Protein AF-W0RHV3-F1 (afdb_monomer)

Structure (mmCIF, N/CA/C/O backbone):
data_AF-W0RHV3-F1
#
_entry.id   AF-W0RHV3-F1
#
loop_
_atom_site.group_PDB
_atom_site.id
_atom_site.type_symbol
_atom_site.label_atom_id
_atom_site.label_alt_id
_atom_site.label_comp_id
_atom_site.label_asym_id
_atom_site.label_entity_id
_atom_site.label_seq_id
_atom_site.pdbx_PDB_ins_code
_atom_site.Cartn_x
_atom_site.Cartn_y
_atom_site.Cartn_z
_atom_site.occupancy
_atom_site.B_iso_or_equiv
_atom_site.auth_seq_id
_atom_site.auth_comp_id
_atom_site.auth_asym_id
_atom_site.auth_atom_id
_atom_site.pdbx_PDB_model_num
ATOM 1 N N . MET A 1 1 ? 2.714 -2.191 -8.035 1.00 77.19 1 MET A N 1
ATOM 2 C CA . MET A 1 1 ? 1.428 -2.645 -7.495 1.00 77.19 1 MET A CA 1
ATOM 3 C C . MET A 1 1 ? 0.591 -1.413 -7.170 1.00 77.19 1 MET A C 1
ATOM 5 O O . MET A 1 1 ? 1.171 -0.498 -6.606 1.00 77.19 1 MET A O 1
ATOM 9 N N . TYR A 1 2 ? -0.705 -1.342 -7.489 1.00 80.69 2 TYR A N 1
ATOM 10 C CA . TYR A 1 2 ? -1.535 -0.180 -7.091 1.00 80.69 2 TYR A CA 1
ATOM 11 C C . TYR A 1 2 ? -2.577 -0.553 -6.038 1.00 80.69 2 TYR A C 1
ATOM 13 O O . TYR A 1 2 ? -2.571 -0.028 -4.921 1.00 80.69 2 TYR A O 1
ATOM 21 N N . VAL A 1 3 ? -3.480 -1.482 -6.352 1.00 89.94 3 VAL A N 1
ATOM 22 C CA . VAL A 1 3 ? -4.594 -1.813 -5.456 1.00 89.94 3 VAL A CA 1
ATOM 23 C C . VAL A 1 3 ? -4.126 -2.725 -4.320 1.00 89.94 3 VAL A C 1
ATOM 25 O O . VAL A 1 3 ? -4.590 -2.603 -3.181 1.00 89.94 3 VAL A O 1
ATOM 28 N N . GLY A 1 4 ? -3.125 -3.568 -4.575 1.00 91.06 4 GLY A N 1
ATOM 29 C CA . GLY A 1 4 ? -2.464 -4.399 -3.572 1.00 91.06 4 GLY A CA 1
ATOM 30 C C . GLY A 1 4 ? -1.896 -3.603 -2.392 1.00 91.06 4 GLY A C 1
ATOM 31 O O . GLY A 1 4 ? -1.954 -4.078 -1.256 1.00 91.06 4 GLY A O 1
ATOM 32 N N . HIS A 1 5 ? -1.448 -2.357 -2.598 1.00 94.69 5 HIS A N 1
ATOM 33 C CA . HIS A 1 5 ? -0.997 -1.484 -1.506 1.00 94.69 5 HIS A CA 1
ATOM 34 C C . HIS A 1 5 ? -2.130 -1.148 -0.526 1.00 94.69 5 HIS A C 1
ATOM 36 O O . HIS A 1 5 ? -1.929 -1.137 0.692 1.00 94.69 5 HIS A O 1
ATOM 42 N N . VAL A 1 6 ? -3.353 -0.949 -1.029 1.00 96.00 6 VAL A N 1
ATOM 43 C CA . VAL A 1 6 ? -4.540 -0.789 -0.176 1.00 96.00 6 VAL A CA 1
ATOM 44 C C . VAL A 1 6 ? -4.814 -2.082 0.595 1.00 96.00 6 VAL A C 1
ATOM 46 O O . VAL A 1 6 ? -5.112 -2.030 1.787 1.00 96.00 6 VAL A O 1
ATOM 49 N N . GLY A 1 7 ? -4.646 -3.245 -0.043 1.00 96.88 7 GLY A N 1
ATOM 50 C CA . GLY A 1 7 ? -4.701 -4.552 0.619 1.00 96.88 7 GLY A CA 1
ATOM 51 C C . GLY A 1 7 ? -3.734 -4.662 1.804 1.00 96.88 7 GLY A C 1
ATOM 52 O O . GLY A 1 7 ? -4.142 -5.012 2.912 1.00 96.88 7 GLY A O 1
ATOM 53 N N . LEU A 1 8 ? -2.469 -4.281 1.614 1.00 97.00 8 LEU A N 1
ATOM 54 C CA . LEU A 1 8 ? -1.471 -4.234 2.689 1.00 97.00 8 LEU A CA 1
ATOM 55 C C . LEU A 1 8 ? -1.861 -3.255 3.803 1.00 97.00 8 LEU A C 1
ATOM 57 O O . LEU A 1 8 ? -1.775 -3.602 4.983 1.00 97.00 8 LEU A O 1
ATOM 61 N N . ALA A 1 9 ? -2.350 -2.062 3.458 1.00 97.75 9 ALA A N 1
ATOM 62 C CA . ALA A 1 9 ? -2.832 -1.095 4.442 1.00 97.75 9 ALA A CA 1
ATOM 63 C C . ALA A 1 9 ? -4.000 -1.650 5.278 1.00 97.75 9 ALA A C 1
ATOM 65 O O . ALA A 1 9 ? -4.025 -1.459 6.495 1.00 97.75 9 ALA A O 1
ATOM 66 N N . LEU A 1 10 ? -4.932 -2.385 4.658 1.00 98.19 10 LEU A N 1
ATOM 67 C CA . LEU A 1 10 ? -6.014 -3.087 5.356 1.00 98.19 10 LEU A CA 1
ATOM 68 C C . LEU A 1 10 ? -5.461 -4.160 6.306 1.00 98.19 10 LEU A C 1
ATOM 70 O O . LEU A 1 10 ? -5.842 -4.190 7.478 1.00 98.19 10 LEU A O 1
ATOM 74 N N . ALA A 1 11 ? -4.519 -4.986 5.839 1.00 98.12 11 ALA A N 1
ATOM 75 C CA . ALA A 1 11 ? -3.876 -6.020 6.652 1.00 98.12 11 ALA A CA 1
ATOM 76 C C . ALA A 1 11 ? -3.224 -5.432 7.915 1.00 98.12 11 ALA A C 1
ATOM 78 O O . ALA A 1 11 ? -3.459 -5.906 9.027 1.00 98.12 11 ALA A O 1
ATOM 79 N N . LEU A 1 12 ? -2.443 -4.361 7.750 1.00 97.75 12 LEU A N 1
ATOM 80 C CA . LEU A 1 12 ? -1.779 -3.657 8.848 1.00 97.75 12 LEU A CA 1
ATOM 81 C C . LEU A 1 12 ? -2.792 -2.948 9.758 1.00 97.75 12 LEU A C 1
ATOM 83 O O . LEU A 1 12 ? -2.641 -2.951 10.982 1.00 97.75 12 LEU A O 1
ATOM 87 N N . GLY A 1 13 ? -3.854 -2.390 9.171 1.00 97.19 13 GLY A N 1
ATOM 88 C CA . GLY A 1 13 ? -4.953 -1.725 9.867 1.00 97.19 13 GLY A CA 1
ATOM 89 C C . GLY A 1 13 ? -5.779 -2.652 10.759 1.00 97.19 13 GLY A C 1
ATOM 90 O O . GLY A 1 13 ? -6.401 -2.184 11.709 1.00 97.19 13 GLY A O 1
ATOM 91 N N . ALA A 1 14 ? -5.742 -3.965 10.512 1.00 97.12 14 ALA A N 1
ATOM 92 C CA . ALA A 1 14 ? -6.373 -4.966 11.370 1.00 97.12 14 ALA A CA 1
ATOM 93 C C . ALA A 1 14 ? -5.696 -5.093 12.749 1.00 97.12 14 ALA A C 1
ATOM 95 O O . ALA A 1 14 ? -6.268 -5.653 13.688 1.00 97.12 14 ALA A O 1
ATOM 96 N N . HIS A 1 15 ? -4.463 -4.598 12.896 1.00 96.31 15 HIS A N 1
ATOM 97 C CA . HIS A 1 15 ? -3.732 -4.692 14.148 1.00 96.31 15 HIS A CA 1
ATOM 98 C C . HIS A 1 15 ? -4.337 -3.766 15.218 1.00 96.31 15 HIS A C 1
ATOM 100 O O . HIS A 1 15 ? -4.520 -2.572 15.008 1.00 96.31 15 HIS A O 1
ATOM 106 N N . ARG A 1 16 ? -4.546 -4.269 16.444 1.00 92.19 16 ARG A N 1
ATOM 107 C CA . ARG A 1 16 ? -5.156 -3.510 17.566 1.00 92.19 16 ARG A CA 1
ATOM 108 C C . ARG A 1 16 ? -4.455 -2.193 17.946 1.00 92.19 16 ARG A C 1
ATOM 110 O O . ARG A 1 16 ? -5.020 -1.366 18.656 1.00 92.19 16 ARG A O 1
ATOM 117 N N . ARG A 1 17 ? -3.190 -2.029 17.547 1.00 93.12 17 ARG A N 1
ATOM 118 C CA . ARG A 1 17 ? -2.375 -0.816 17.760 1.00 93.12 17 ARG A CA 1
ATOM 119 C C . ARG A 1 17 ? -2.090 -0.062 16.456 1.00 93.12 17 ARG A C 1
ATOM 121 O O . ARG A 1 17 ? -1.153 0.727 16.428 1.00 93.12 17 ARG A O 1
ATOM 128 N N . ALA A 1 18 ? -2.829 -0.340 15.386 1.00 94.75 18 ALA A N 1
ATOM 129 C CA . ALA A 1 18 ? -2.687 0.378 14.131 1.00 94.75 18 ALA A CA 1
ATOM 130 C C . ALA A 1 18 ? -2.974 1.880 14.320 1.00 94.75 18 ALA A C 1
ATOM 132 O O . ALA A 1 18 ? -3.819 2.248 15.148 1.00 94.75 18 ALA A O 1
ATOM 133 N N . PRO A 1 19 ? -2.278 2.759 13.577 1.00 95.31 19 PRO A N 1
ATOM 134 C CA . PRO A 1 19 ? -2.730 4.132 13.417 1.00 95.31 19 PRO A CA 1
ATOM 135 C C . PRO A 1 19 ? -4.048 4.153 12.614 1.00 95.31 19 PRO A C 1
ATOM 137 O O . PRO A 1 19 ? -4.495 3.110 12.127 1.00 95.31 19 PRO A O 1
ATOM 140 N N . PRO A 1 20 ? -4.701 5.319 12.467 1.00 95.88 20 PRO A N 1
ATOM 141 C CA . PRO A 1 20 ? -5.883 5.432 11.618 1.00 95.88 20 PRO A CA 1
ATOM 142 C C . PRO A 1 20 ? -5.638 4.862 10.214 1.00 95.88 20 PRO A C 1
ATOM 144 O O . PRO A 1 20 ? -4.601 5.134 9.612 1.00 95.88 20 PRO A O 1
ATOM 147 N N . LEU A 1 21 ? -6.603 4.102 9.683 1.00 96.69 21 LEU A N 1
ATOM 148 C CA . LEU A 1 21 ? -6.456 3.393 8.404 1.00 96.69 21 LEU A CA 1
ATOM 149 C C . LEU A 1 21 ? -6.073 4.329 7.250 1.00 96.69 21 LEU A C 1
ATOM 151 O O . LEU A 1 21 ? -5.238 3.963 6.432 1.00 96.69 21 LEU A O 1
ATOM 155 N N . TRP A 1 22 ? -6.623 5.546 7.213 1.00 97.00 22 TRP A N 1
ATOM 156 C CA . TRP A 1 22 ? -6.286 6.528 6.179 1.00 97.00 22 TRP A CA 1
ATOM 157 C C . TRP A 1 22 ? -4.779 6.815 6.122 1.00 97.00 22 TRP A C 1
ATOM 159 O O . TRP A 1 22 ? -4.231 6.939 5.034 1.00 97.00 22 TRP A O 1
ATOM 169 N N . LEU A 1 23 ? -4.084 6.843 7.266 1.00 97.00 23 LEU A N 1
ATOM 170 C CA . LEU A 1 23 ? -2.641 7.073 7.302 1.00 97.00 23 LEU A CA 1
ATOM 171 C C . LEU A 1 23 ? -1.878 5.894 6.692 1.00 97.00 23 LEU A C 1
ATOM 173 O O . LEU A 1 23 ? -0.916 6.108 5.966 1.00 97.00 23 LEU A O 1
ATOM 177 N N . LEU A 1 24 ? -2.315 4.661 6.967 1.00 98.00 24 LEU A N 1
ATOM 178 C CA . LEU A 1 24 ? -1.715 3.462 6.374 1.00 98.00 24 LEU A CA 1
ATOM 179 C C . LEU A 1 24 ? -1.935 3.414 4.864 1.00 98.00 24 LEU A C 1
ATOM 181 O O . LEU A 1 24 ? -1.022 3.037 4.144 1.00 98.00 24 LEU A O 1
ATOM 185 N N . VAL A 1 25 ? -3.113 3.826 4.393 1.00 97.19 25 VAL A N 1
ATOM 186 C CA . VAL A 1 25 ? -3.439 3.929 2.963 1.00 97.19 25 VAL A CA 1
ATOM 187 C C . VAL A 1 25 ? -2.515 4.947 2.287 1.00 97.19 25 VAL A C 1
ATOM 189 O O . VAL A 1 25 ? -1.845 4.600 1.321 1.00 97.19 25 VAL A O 1
ATOM 192 N N . PHE A 1 26 ? -2.379 6.160 2.838 1.00 96.44 26 PHE A N 1
ATOM 193 C CA . PHE A 1 26 ? -1.454 7.163 2.292 1.00 96.44 26 PHE A CA 1
ATOM 194 C C . PHE A 1 26 ? 0.010 6.722 2.344 1.00 96.44 26 PHE A C 1
ATOM 196 O O . PHE A 1 26 ? 0.743 6.953 1.388 1.00 96.44 26 PHE A O 1
ATOM 203 N N . ALA A 1 27 ? 0.440 6.074 3.429 1.00 97.25 27 ALA A N 1
ATOM 204 C CA . ALA A 1 27 ? 1.793 5.539 3.530 1.00 97.25 27 ALA A CA 1
ATOM 205 C C . ALA A 1 27 ? 2.040 4.450 2.474 1.00 97.25 27 ALA A C 1
ATOM 207 O O . ALA A 1 27 ? 3.048 4.493 1.776 1.00 97.25 27 ALA A O 1
ATOM 208 N N . ALA A 1 28 ? 1.095 3.523 2.311 1.00 97.00 28 ALA A N 1
ATOM 209 C CA . ALA A 1 28 ? 1.179 2.443 1.335 1.00 97.00 28 ALA A CA 1
ATOM 210 C C . ALA A 1 28 ? 1.075 2.912 -0.124 1.00 97.00 28 ALA A C 1
ATOM 212 O O . ALA A 1 28 ? 1.425 2.141 -0.993 1.00 97.00 28 ALA A O 1
ATOM 213 N N . GLN A 1 29 ? 0.649 4.147 -0.408 1.00 95.44 29 GLN A N 1
ATOM 214 C CA . GLN A 1 29 ? 0.664 4.751 -1.757 1.00 95.44 29 GLN A CA 1
ATOM 215 C C . GLN A 1 29 ? 1.726 5.849 -1.904 1.00 95.44 29 GLN A C 1
ATOM 217 O O . GLN A 1 29 ? 1.709 6.630 -2.853 1.00 95.44 29 GLN A O 1
ATOM 222 N N . GLY A 1 30 ? 2.615 5.997 -0.919 1.00 94.69 30 GLY A N 1
ATOM 223 C CA . GLY A 1 30 ? 3.491 7.157 -0.820 1.00 94.69 30 GLY A CA 1
ATOM 224 C C . GLY A 1 30 ? 4.403 7.363 -2.032 1.00 94.69 30 GLY A C 1
ATOM 225 O O . GLY A 1 30 ? 4.551 8.505 -2.474 1.00 94.69 30 GLY A O 1
ATOM 226 N N . CYS A 1 31 ? 4.994 6.298 -2.584 1.00 93.88 31 CYS A N 1
ATOM 227 C CA . CYS A 1 31 ? 5.832 6.424 -3.779 1.00 93.88 31 CYS A CA 1
ATOM 228 C C . CYS A 1 31 ? 4.981 6.679 -5.029 1.00 93.88 31 CYS A C 1
ATOM 230 O O . CYS A 1 31 ? 5.364 7.523 -5.838 1.00 93.88 31 CYS A O 1
ATOM 232 N N . ASP A 1 32 ? 3.803 6.051 -5.130 1.00 92.12 32 ASP A N 1
ATOM 233 C CA . ASP A 1 32 ? 2.858 6.245 -6.240 1.00 92.12 32 ASP A CA 1
ATOM 234 C C . ASP A 1 32 ? 2.431 7.719 -6.362 1.00 92.12 32 ASP A C 1
ATOM 236 O O . ASP A 1 32 ? 2.447 8.303 -7.447 1.00 92.12 32 ASP A O 1
ATOM 240 N N . TRP A 1 33 ? 2.126 8.371 -5.234 1.00 91.81 33 TRP A N 1
ATOM 241 C CA . TRP A 1 33 ? 1.862 9.814 -5.202 1.00 91.81 33 TRP A CA 1
ATOM 242 C C . TRP A 1 33 ? 3.079 10.640 -5.627 1.00 91.81 33 TRP A C 1
ATOM 244 O O . TRP A 1 33 ? 2.925 11.674 -6.278 1.00 91.81 33 TRP A O 1
ATOM 254 N N . GLY A 1 34 ? 4.286 10.181 -5.294 1.00 90.50 34 GLY A N 1
ATOM 255 C CA . GLY A 1 34 ? 5.533 10.780 -5.761 1.00 90.50 34 GLY A CA 1
ATOM 256 C C . GLY A 1 34 ? 5.653 10.753 -7.285 1.00 90.50 34 GLY A C 1
ATOM 257 O O . GLY A 1 34 ? 5.968 11.781 -7.886 1.00 90.50 34 GLY A O 1
ATOM 258 N N . ASP A 1 35 ? 5.351 9.620 -7.919 1.00 88.44 35 ASP A N 1
ATOM 259 C CA . ASP A 1 35 ? 5.358 9.493 -9.381 1.00 88.44 35 ASP A CA 1
ATOM 260 C C . ASP A 1 35 ? 4.268 10.364 -10.033 1.00 88.44 35 ASP A C 1
ATOM 262 O O . ASP A 1 35 ? 4.545 11.051 -11.020 1.00 88.44 35 ASP A O 1
ATOM 266 N N . VAL A 1 36 ? 3.068 10.449 -9.441 1.00 88.81 36 VAL A N 1
ATOM 267 C CA . VAL A 1 36 ? 2.006 11.368 -9.902 1.00 88.81 36 VAL A CA 1
ATOM 268 C C . VAL A 1 36 ? 2.475 12.824 -9.859 1.00 88.81 36 VAL A C 1
ATOM 270 O O . VAL A 1 36 ? 2.356 13.542 -10.853 1.00 88.81 36 VAL A O 1
ATOM 273 N N . VAL A 1 37 ? 3.043 13.269 -8.733 1.00 89.69 37 VAL A N 1
ATOM 274 C CA . VAL A 1 37 ? 3.550 14.642 -8.577 1.00 89.69 37 VAL A CA 1
ATOM 275 C C . VAL A 1 37 ? 4.646 14.932 -9.597 1.00 89.69 37 VAL A C 1
ATOM 277 O O . VAL A 1 37 ? 4.622 15.979 -10.243 1.00 89.69 37 VAL A O 1
ATOM 280 N N . ARG A 1 38 ? 5.580 14.001 -9.807 1.00 86.56 38 ARG A N 1
ATOM 281 C CA . ARG A 1 38 ? 6.623 14.146 -10.832 1.00 86.56 38 ARG A CA 1
ATOM 282 C C . ARG A 1 38 ? 6.044 14.251 -12.236 1.00 86.56 38 ARG A C 1
ATOM 284 O O . ARG A 1 38 ? 6.505 15.094 -13.004 1.00 86.56 38 ARG A O 1
ATOM 291 N N . GLY A 1 39 ? 5.036 13.440 -12.558 1.00 86.75 39 GLY A N 1
ATOM 292 C CA . GLY A 1 39 ? 4.329 13.489 -13.836 1.00 86.75 39 GLY A CA 1
ATOM 293 C C . GLY A 1 39 ? 3.662 14.845 -14.074 1.00 86.75 39 GLY A C 1
ATOM 294 O O . GLY A 1 39 ? 3.851 15.448 -15.131 1.00 86.75 39 GLY A O 1
ATOM 295 N N . VAL A 1 40 ? 2.966 15.377 -13.064 1.00 88.62 40 VAL A N 1
ATOM 296 C CA . VAL A 1 40 ? 2.335 16.710 -13.110 1.00 88.62 40 VAL A CA 1
ATOM 297 C C . VAL A 1 40 ? 3.376 17.818 -13.284 1.00 88.62 40 VAL A C 1
ATOM 299 O O . VAL A 1 40 ? 3.187 18.719 -14.099 1.00 88.62 40 VAL A O 1
ATOM 302 N N . LEU A 1 41 ? 4.498 17.733 -12.566 1.00 87.62 41 LEU A N 1
ATOM 303 C CA . LEU A 1 41 ? 5.599 18.697 -12.649 1.00 87.62 41 LEU A CA 1
ATOM 304 C C . LEU A 1 41 ? 6.502 18.492 -13.879 1.00 87.62 41 LEU A C 1
ATOM 306 O O . LEU A 1 41 ? 7.435 19.268 -14.079 1.00 87.62 41 LEU A O 1
ATOM 310 N N . ARG A 1 42 ? 6.238 17.466 -14.702 1.00 84.62 42 ARG A N 1
ATOM 311 C CA . ARG A 1 42 ? 7.037 17.081 -15.879 1.00 84.62 42 ARG A CA 1
ATOM 312 C C . ARG A 1 42 ? 8.524 16.869 -15.561 1.00 84.62 42 ARG A C 1
ATOM 314 O O . ARG A 1 42 ? 9.394 17.155 -16.381 1.00 84.62 42 ARG A O 1
ATOM 321 N N . VAL A 1 43 ? 8.820 16.341 -14.372 1.00 80.38 43 VAL A N 1
ATOM 322 C CA . VAL A 1 43 ? 10.187 16.023 -13.935 1.00 80.38 43 VAL A CA 1
ATOM 323 C C . VAL A 1 43 ? 10.523 14.589 -14.343 1.00 80.38 43 VAL A C 1
ATOM 325 O O . VAL A 1 43 ? 10.179 13.625 -13.652 1.00 80.38 43 VAL A O 1
ATOM 328 N N . GLY A 1 44 ? 11.201 14.448 -15.484 1.00 66.44 44 GLY A N 1
ATOM 329 C CA . GLY A 1 44 ? 11.647 13.153 -16.000 1.00 66.44 44 GLY A CA 1
ATOM 330 C C . GLY A 1 44 ? 12.674 12.459 -15.098 1.00 66.44 44 GLY A C 1
ATOM 331 O O . GLY A 1 44 ? 13.293 13.069 -14.221 1.00 66.44 44 GLY A O 1
ATOM 332 N N . TYR A 1 45 ? 12.880 11.162 -15.319 1.00 63.38 45 TYR A N 1
ATOM 333 C CA . TYR A 1 45 ? 14.060 10.456 -14.817 1.00 63.38 45 TYR A CA 1
ATOM 334 C C . TYR A 1 45 ? 15.267 10.854 -15.687 1.00 63.38 45 TYR A C 1
ATOM 336 O O . TYR A 1 45 ? 15.718 10.075 -16.514 1.00 63.38 45 TYR A O 1
ATOM 344 N N . GLY A 1 46 ? 15.740 12.101 -15.583 1.00 56.41 46 GLY A N 1
ATOM 345 C CA . GLY A 1 46 ? 17.036 12.479 -16.167 1.00 56.41 46 GLY A CA 1
ATOM 346 C C . GLY A 1 46 ? 18.185 11.710 -15.498 1.00 56.41 46 GLY A C 1
ATOM 347 O O . GLY A 1 46 ? 17.956 11.086 -14.458 1.00 56.41 46 GLY A O 1
ATOM 348 N N . ASP A 1 47 ? 19.394 11.791 -16.069 1.00 46.88 47 ASP A N 1
ATOM 349 C CA . ASP A 1 47 ? 20.631 11.056 -15.713 1.00 46.88 47 ASP A CA 1
ATOM 350 C C . ASP A 1 47 ? 21.118 11.264 -14.254 1.00 46.88 47 ASP A C 1
ATOM 352 O O . ASP A 1 47 ? 22.197 11.791 -13.995 1.00 46.88 47 ASP A O 1
ATOM 356 N N . GLY A 1 48 ? 20.308 10.874 -13.267 1.00 55.78 48 GLY A N 1
ATOM 357 C CA . GLY A 1 48 ? 20.579 11.035 -11.834 1.00 55.78 48 GLY A CA 1
ATOM 358 C C . GLY A 1 48 ? 19.363 11.351 -10.952 1.00 55.78 48 GLY A C 1
ATOM 359 O O . GLY A 1 48 ? 19.518 11.512 -9.743 1.00 55.78 48 GLY A O 1
ATOM 360 N N . GLY A 1 49 ? 18.147 11.448 -11.504 1.00 65.56 49 GLY A N 1
ATOM 361 C CA . GLY A 1 49 ? 16.950 11.765 -10.719 1.00 65.56 49 GLY A CA 1
ATOM 362 C C . GLY A 1 49 ? 16.575 10.662 -9.716 1.00 65.56 49 GLY A C 1
ATOM 363 O O . GLY A 1 49 ? 16.326 9.524 -10.104 1.00 65.56 49 GLY A O 1
ATOM 364 N N . LEU A 1 50 ? 16.458 11.006 -8.428 1.00 75.12 50 LEU A N 1
ATOM 365 C CA . LEU A 1 50 ? 16.013 10.098 -7.359 1.00 75.12 50 LEU A CA 1
ATOM 366 C C . LEU A 1 50 ? 14.580 9.605 -7.612 1.00 75.12 50 LEU A C 1
ATOM 368 O O . LEU A 1 50 ? 13.629 10.366 -7.444 1.00 75.12 50 LEU A O 1
ATOM 372 N N . SER A 1 51 ? 14.411 8.344 -8.016 1.00 87.12 51 SER A N 1
ATOM 373 C CA . SER A 1 51 ? 13.084 7.727 -8.140 1.00 87.12 51 SER A CA 1
ATOM 374 C C . SER A 1 51 ? 12.406 7.634 -6.767 1.00 87.12 51 SER A C 1
ATOM 376 O O . SER A 1 51 ? 13.071 7.171 -5.833 1.00 87.12 51 SER A O 1
ATOM 378 N N . PRO A 1 52 ? 11.112 7.996 -6.623 1.00 89.88 52 PRO A N 1
ATOM 379 C CA . PRO A 1 52 ? 10.358 7.796 -5.380 1.00 89.88 52 PRO A CA 1
ATOM 380 C C . PRO A 1 52 ? 10.414 6.355 -4.858 1.00 89.88 52 PRO A C 1
ATOM 382 O O . PRO A 1 52 ? 10.318 6.135 -3.655 1.00 89.88 52 PRO A O 1
ATOM 385 N N . HIS A 1 53 ? 10.634 5.396 -5.758 1.00 92.50 53 HIS A N 1
ATOM 386 C CA . HIS A 1 53 ? 10.745 3.970 -5.463 1.00 92.50 53 HIS A CA 1
ATOM 387 C C . HIS A 1 53 ? 12.175 3.511 -5.130 1.00 92.50 53 HIS A C 1
ATOM 389 O O . HIS A 1 53 ? 12.375 2.346 -4.820 1.00 92.50 53 HIS A O 1
ATOM 395 N N . SER A 1 54 ? 13.186 4.382 -5.189 1.00 92.06 54 SER A N 1
ATOM 396 C CA . SER A 1 54 ? 14.560 4.007 -4.815 1.00 92.06 54 SER A CA 1
ATOM 397 C C . SER A 1 54 ? 14.682 3.735 -3.314 1.00 92.06 54 SER A C 1
ATOM 399 O O . SER A 1 54 ? 14.052 4.421 -2.508 1.00 92.06 54 SER A O 1
ATOM 401 N N . LEU A 1 55 ? 15.539 2.789 -2.917 1.00 93.38 55 LEU A N 1
ATOM 402 C CA . LEU A 1 55 ? 15.735 2.395 -1.515 1.00 93.38 55 LEU A CA 1
ATOM 403 C C . LEU A 1 55 ? 15.967 3.584 -0.568 1.00 93.38 55 LEU A C 1
ATOM 405 O O . LEU A 1 55 ? 15.336 3.604 0.491 1.00 93.38 55 LEU A O 1
ATOM 409 N N . PRO A 1 56 ? 16.801 4.594 -0.905 1.00 93.69 56 PRO A N 1
ATOM 410 C CA . PRO A 1 56 ? 16.982 5.747 -0.028 1.00 93.69 56 PRO A CA 1
ATOM 411 C C . PRO A 1 56 ? 15.692 6.549 0.185 1.00 93.69 56 PRO A C 1
ATOM 413 O O . PRO A 1 56 ? 15.407 6.948 1.314 1.00 93.69 56 PRO A O 1
ATOM 416 N N . LEU A 1 57 ? 14.891 6.765 -0.867 1.00 93.62 57 LEU A N 1
ATOM 417 C CA . LEU A 1 57 ? 13.626 7.494 -0.74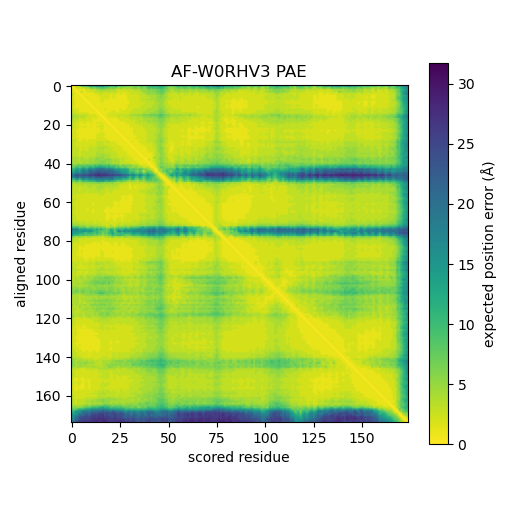3 1.00 93.62 57 LEU A CA 1
ATOM 418 C C . LEU A 1 57 ? 12.535 6.661 -0.072 1.00 93.62 57 LEU A C 1
ATOM 420 O O . LEU A 1 57 ? 11.786 7.208 0.732 1.00 93.62 57 LEU A O 1
ATOM 424 N N . VAL A 1 58 ? 12.499 5.349 -0.304 1.00 95.94 58 VAL A N 1
ATOM 425 C CA . VAL A 1 58 ? 11.610 4.433 0.423 1.00 95.94 58 VAL A CA 1
ATOM 426 C C . VAL A 1 58 ? 11.934 4.442 1.918 1.00 95.94 58 VAL A C 1
ATOM 428 O O . VAL A 1 58 ? 11.030 4.559 2.744 1.00 95.94 58 VAL A O 1
ATOM 431 N N . ALA A 1 59 ? 13.217 4.389 2.287 1.00 96.62 59 ALA A N 1
ATOM 432 C CA . ALA A 1 59 ? 13.649 4.461 3.681 1.00 96.62 59 ALA A CA 1
ATOM 433 C C . ALA A 1 59 ? 13.302 5.816 4.323 1.00 96.62 59 ALA A C 1
ATOM 435 O O . ALA A 1 59 ? 12.775 5.857 5.438 1.00 96.62 59 ALA A O 1
ATOM 436 N N . ALA A 1 60 ? 13.545 6.923 3.614 1.00 96.88 60 ALA A N 1
ATOM 437 C CA . ALA A 1 60 ? 13.191 8.261 4.082 1.00 96.88 60 ALA A CA 1
ATOM 438 C C . ALA A 1 60 ? 11.671 8.418 4.259 1.00 96.88 60 ALA A C 1
ATOM 440 O O . ALA A 1 60 ? 11.210 8.887 5.300 1.00 96.88 60 ALA A O 1
ATOM 441 N N . GLY A 1 61 ? 10.881 7.972 3.282 1.00 97.44 61 GLY A N 1
ATOM 442 C CA . GLY A 1 61 ? 9.424 8.002 3.339 1.00 97.44 61 GLY A CA 1
ATOM 443 C C . GLY A 1 61 ? 8.856 7.124 4.456 1.00 97.44 61 GLY A C 1
ATOM 444 O O . GLY A 1 61 ? 7.958 7.560 5.177 1.00 97.44 61 GLY A O 1
ATOM 445 N N . ALA A 1 62 ? 9.440 5.948 4.700 1.00 98.19 62 ALA A N 1
ATOM 446 C CA . ALA A 1 62 ? 9.084 5.098 5.834 1.00 98.19 62 ALA A CA 1
ATOM 447 C C . ALA A 1 62 ? 9.367 5.776 7.184 1.00 98.19 62 ALA A C 1
ATOM 449 O O . ALA A 1 62 ? 8.534 5.704 8.093 1.00 98.19 62 ALA A O 1
ATOM 450 N N . ALA A 1 63 ? 10.491 6.488 7.313 1.00 98.31 63 ALA A N 1
ATOM 451 C CA . ALA A 1 63 ? 10.801 7.270 8.509 1.00 98.31 63 ALA A CA 1
ATOM 452 C C . ALA A 1 63 ? 9.798 8.419 8.721 1.00 98.31 63 ALA A C 1
ATOM 454 O O . ALA A 1 63 ? 9.326 8.630 9.841 1.00 98.31 63 ALA A O 1
ATOM 455 N N . VAL A 1 64 ? 9.408 9.119 7.650 1.00 98.12 64 VAL A N 1
ATOM 456 C CA . VAL A 1 64 ? 8.374 10.166 7.704 1.00 98.12 64 VAL A CA 1
ATOM 457 C C . VAL A 1 64 ? 7.019 9.576 8.101 1.00 98.12 64 VAL A C 1
ATOM 459 O O . VAL A 1 64 ? 6.359 10.110 8.991 1.00 98.12 64 VAL A O 1
ATOM 462 N N . ALA A 1 65 ? 6.613 8.448 7.516 1.00 97.94 65 ALA A N 1
ATOM 463 C CA . ALA A 1 65 ? 5.362 7.775 7.859 1.00 97.94 65 ALA A CA 1
ATOM 464 C C . ALA A 1 65 ? 5.329 7.353 9.341 1.00 97.94 65 ALA A C 1
ATOM 466 O O . ALA A 1 65 ? 4.332 7.578 10.034 1.00 97.94 65 ALA A O 1
ATOM 467 N N . ALA A 1 66 ? 6.438 6.812 9.859 1.00 97.81 66 ALA A N 1
ATOM 468 C CA . ALA A 1 66 ? 6.596 6.486 11.276 1.00 97.81 66 ALA A CA 1
ATOM 469 C C . ALA A 1 66 ? 6.488 7.718 12.185 1.00 97.81 66 ALA A C 1
ATOM 471 O O . ALA A 1 66 ? 5.814 7.671 13.223 1.00 97.81 66 ALA A O 1
ATOM 472 N N . LEU A 1 67 ? 7.125 8.826 11.797 1.00 96.88 67 LEU A N 1
ATOM 473 C CA . LEU A 1 67 ? 7.059 10.083 12.535 1.00 96.88 67 LEU A CA 1
ATOM 474 C C . LEU A 1 67 ? 5.622 10.614 12.583 1.00 96.88 67 LEU A C 1
ATOM 476 O O . LEU A 1 67 ? 5.112 10.903 13.666 1.00 96.88 67 LEU A O 1
ATOM 480 N N . LEU A 1 68 ? 4.934 10.661 11.441 1.00 96.81 68 LEU A N 1
ATOM 481 C CA . LEU A 1 68 ? 3.538 11.096 11.361 1.00 96.81 68 LEU A CA 1
ATOM 482 C C . LEU A 1 68 ? 2.626 10.213 12.218 1.00 96.81 68 LEU A C 1
ATOM 484 O O . LEU A 1 68 ? 1.822 10.730 12.994 1.00 96.81 68 LEU A O 1
ATOM 488 N N . ALA A 1 69 ? 2.784 8.889 12.162 1.00 96.50 69 ALA A N 1
ATOM 489 C CA . ALA A 1 69 ? 2.015 7.970 12.999 1.00 96.50 69 ALA A CA 1
ATOM 490 C C . ALA A 1 69 ? 2.264 8.200 14.497 1.00 96.50 69 ALA A C 1
ATOM 492 O O . ALA A 1 69 ? 1.325 8.156 15.300 1.00 96.50 69 ALA A O 1
ATOM 493 N N . THR A 1 70 ? 3.505 8.508 14.879 1.00 95.31 70 THR A N 1
ATOM 494 C CA . THR A 1 70 ? 3.863 8.871 16.256 1.00 95.31 70 THR A CA 1
ATOM 495 C C . THR A 1 70 ? 3.158 10.159 16.688 1.00 95.31 70 THR A C 1
ATOM 497 O O . THR A 1 70 ? 2.505 10.191 17.735 1.00 95.31 70 THR A O 1
ATOM 500 N N . MET A 1 71 ? 3.218 11.201 15.853 1.00 94.69 71 MET A N 1
ATOM 501 C CA . MET A 1 71 ? 2.621 12.513 16.125 1.00 94.69 71 MET A CA 1
ATOM 502 C C . MET A 1 71 ? 1.091 12.484 16.178 1.00 94.69 71 MET A C 1
ATOM 504 O O . MET A 1 71 ? 0.492 13.165 17.011 1.00 94.69 71 MET A O 1
ATOM 508 N N . ILE A 1 72 ? 0.453 11.705 15.301 1.00 94.19 72 ILE A N 1
ATOM 509 C CA . ILE A 1 72 ? -1.008 11.604 15.205 1.00 94.19 72 ILE A CA 1
ATOM 510 C C . ILE A 1 72 ? -1.569 10.786 16.365 1.00 94.19 72 ILE A C 1
ATOM 512 O O . ILE A 1 72 ? -2.585 11.155 16.951 1.00 94.19 72 ILE A O 1
ATOM 516 N N . THR A 1 73 ? -0.926 9.669 16.716 1.00 90.69 73 THR A N 1
ATOM 517 C CA . THR A 1 73 ? -1.481 8.780 17.741 1.00 90.69 73 THR A CA 1
ATOM 518 C C . THR A 1 73 ? -1.294 9.314 19.158 1.00 90.69 73 THR A C 1
ATOM 520 O O . THR A 1 73 ? -2.143 9.026 19.994 1.00 90.69 73 THR A O 1
ATOM 523 N N . ARG A 1 74 ? -0.238 10.097 19.444 1.00 83.31 74 ARG A N 1
ATOM 524 C CA . ARG A 1 74 ? 0.042 10.726 20.761 1.00 83.31 74 ARG A CA 1
ATOM 525 C C . ARG A 1 74 ? -0.072 9.776 21.972 1.00 83.31 74 ARG A C 1
ATOM 527 O O . ARG A 1 74 ? -0.348 10.210 23.088 1.00 83.31 74 ARG A O 1
ATOM 534 N N . ARG A 1 75 ? 0.116 8.465 21.778 1.00 73.69 75 ARG A N 1
ATOM 535 C CA . ARG A 1 75 ? -0.024 7.440 22.831 1.00 73.69 75 ARG A CA 1
ATOM 536 C C . ARG A 1 75 ? 1.327 7.123 23.471 1.00 73.69 75 ARG A C 1
ATOM 538 O O . ARG A 1 75 ? 2.335 7.006 22.775 1.00 73.69 75 ARG A O 1
ATOM 545 N N . ARG A 1 76 ? 1.338 6.853 24.785 1.00 64.56 76 ARG A N 1
ATOM 546 C CA . ARG A 1 76 ? 2.445 6.108 25.413 1.00 64.56 76 ARG A CA 1
ATOM 547 C C . ARG A 1 76 ? 2.538 4.740 24.717 1.00 64.56 76 ARG A C 1
ATOM 549 O O . ARG A 1 76 ? 1.554 4.005 24.688 1.00 64.56 76 ARG A O 1
ATOM 556 N N . GLY A 1 77 ? 3.682 4.433 24.101 1.00 76.12 77 GLY A N 1
ATOM 557 C CA . GLY A 1 77 ? 3.857 3.226 23.276 1.00 76.12 77 GLY A CA 1
ATOM 558 C C . GLY A 1 77 ? 3.571 3.402 21.776 1.00 76.12 77 GLY A C 1
ATOM 559 O O . GLY A 1 77 ? 3.162 2.443 21.120 1.00 76.12 77 GLY A O 1
ATOM 560 N N . ALA A 1 78 ? 3.805 4.595 21.216 1.00 84.50 78 ALA A N 1
ATOM 561 C CA . ALA A 1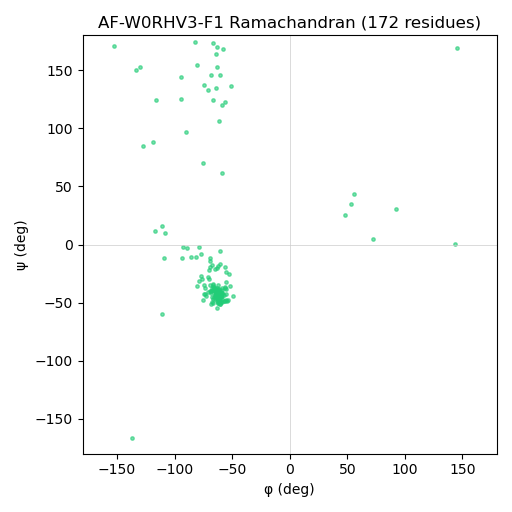 78 ? 3.653 4.897 19.785 1.00 84.50 78 ALA A CA 1
ATOM 562 C C . ALA A 1 78 ? 4.552 4.074 18.832 1.00 84.50 78 ALA A C 1
ATOM 564 O O . ALA A 1 78 ? 4.365 4.136 17.620 1.00 84.50 78 ALA A O 1
ATOM 565 N N . GLY A 1 79 ? 5.470 3.252 19.357 1.00 93.56 79 GLY A N 1
ATOM 566 C CA . GLY A 1 79 ? 6.351 2.407 18.547 1.00 93.56 79 GLY A CA 1
ATOM 567 C C . GLY A 1 79 ? 5.607 1.431 17.630 1.00 93.56 79 GLY A C 1
ATOM 568 O O . GLY A 1 79 ? 6.014 1.246 16.491 1.00 93.56 79 GLY A O 1
ATOM 569 N N . ALA A 1 80 ? 4.481 0.856 18.073 1.00 94.88 80 ALA A N 1
ATOM 570 C CA . ALA A 1 80 ? 3.696 -0.040 17.217 1.00 94.88 80 ALA A CA 1
ATOM 571 C C . ALA A 1 80 ? 3.017 0.701 16.042 1.00 94.88 80 ALA A C 1
ATOM 573 O O . ALA A 1 80 ? 3.213 0.273 14.907 1.00 94.88 80 ALA A O 1
ATOM 574 N N . PRO A 1 81 ? 2.277 1.812 16.252 1.00 95.81 81 PRO A N 1
ATOM 575 C CA . PRO A 1 81 ? 1.770 2.613 15.141 1.00 95.81 81 PRO A CA 1
ATOM 576 C C . PRO A 1 81 ? 2.858 3.097 14.177 1.00 95.81 81 PRO A C 1
ATOM 578 O O . PRO A 1 81 ? 2.665 3.032 12.966 1.00 95.81 81 PRO A O 1
ATOM 581 N N . ALA A 1 82 ? 3.993 3.551 14.717 1.00 97.00 82 ALA A N 1
ATOM 582 C CA . ALA A 1 82 ? 5.132 4.018 13.936 1.00 97.00 82 ALA A CA 1
ATOM 583 C C . ALA A 1 82 ? 5.698 2.910 13.042 1.00 97.00 82 ALA A C 1
ATOM 585 O O . ALA A 1 82 ? 5.851 3.110 11.840 1.00 97.00 82 ALA A O 1
ATOM 586 N N . LEU A 1 83 ? 5.928 1.723 13.611 1.00 97.75 83 LEU A N 1
ATOM 587 C CA . LEU A 1 83 ? 6.411 0.563 12.870 1.00 97.75 83 LEU A CA 1
ATOM 588 C C . LEU A 1 83 ? 5.428 0.143 11.775 1.00 97.75 83 LEU A C 1
ATOM 590 O O . LEU A 1 83 ? 5.849 -0.111 10.656 1.00 97.75 83 LEU A O 1
ATOM 594 N N . LEU A 1 84 ? 4.126 0.099 12.066 1.00 97.81 84 LEU A N 1
ATOM 595 C CA . LEU A 1 84 ? 3.117 -0.282 11.072 1.00 97.81 84 LEU A CA 1
ATOM 596 C C . LEU A 1 84 ? 3.062 0.711 9.903 1.00 97.81 84 LEU A C 1
ATOM 598 O O . LEU A 1 84 ? 2.949 0.285 8.759 1.00 97.81 84 LEU A O 1
ATOM 602 N N . ALA A 1 85 ? 3.183 2.015 10.167 1.00 98.12 85 ALA A N 1
ATOM 603 C CA . ALA A 1 85 ? 3.239 3.026 9.113 1.00 98.12 85 ALA A CA 1
ATOM 604 C C . ALA A 1 85 ? 4.545 2.961 8.301 1.00 98.12 85 ALA A C 1
ATOM 606 O O . ALA A 1 85 ? 4.500 3.060 7.076 1.00 98.12 85 ALA A O 1
ATOM 607 N N . ALA A 1 86 ? 5.689 2.730 8.957 1.00 98.25 86 ALA A N 1
ATOM 608 C CA . ALA A 1 86 ? 6.957 2.488 8.268 1.00 98.25 86 ALA A CA 1
ATOM 609 C C . ALA A 1 86 ? 6.889 1.246 7.377 1.00 98.25 86 ALA A C 1
ATOM 611 O O . ALA A 1 86 ? 7.303 1.308 6.227 1.00 98.25 86 ALA A O 1
ATOM 612 N N . VAL A 1 87 ? 6.336 0.138 7.880 1.00 98.19 87 VAL A N 1
ATOM 613 C CA . VAL A 1 87 ? 6.154 -1.103 7.114 1.00 98.19 87 VAL A CA 1
ATOM 614 C C . VAL A 1 87 ? 5.207 -0.884 5.938 1.00 98.19 87 VAL A C 1
ATOM 616 O O . VAL A 1 87 ? 5.504 -1.358 4.847 1.00 98.19 87 VAL A O 1
ATOM 619 N N . ALA A 1 88 ? 4.112 -0.139 6.121 1.00 98.06 88 ALA A N 1
ATOM 620 C CA . ALA A 1 88 ? 3.204 0.206 5.028 1.00 98.06 88 ALA A CA 1
ATOM 621 C C . ALA A 1 88 ? 3.945 0.926 3.893 1.00 98.06 88 ALA A C 1
ATOM 623 O O . ALA A 1 88 ? 3.848 0.508 2.744 1.00 98.06 88 ALA A O 1
ATOM 624 N N . TYR A 1 89 ? 4.746 1.946 4.211 1.00 98.25 89 TYR A N 1
ATOM 625 C CA . TYR A 1 89 ? 5.527 2.665 3.202 1.00 98.25 89 TYR A CA 1
ATOM 626 C C . TYR A 1 89 ? 6.616 1.778 2.583 1.00 98.25 89 TYR A C 1
ATOM 628 O O . TYR A 1 89 ? 6.699 1.643 1.365 1.00 98.25 89 TYR A O 1
ATOM 636 N N . ALA A 1 90 ? 7.414 1.114 3.425 1.00 97.69 90 ALA A N 1
ATOM 637 C CA . ALA A 1 90 ? 8.532 0.272 3.007 1.00 97.69 90 ALA A CA 1
ATOM 638 C C . ALA A 1 90 ? 8.102 -0.945 2.178 1.00 97.69 90 ALA A C 1
ATOM 640 O O . ALA A 1 90 ? 8.923 -1.487 1.442 1.00 97.69 90 ALA A O 1
ATOM 641 N N . SER A 1 91 ? 6.831 -1.356 2.265 1.00 96.44 91 SER A N 1
ATOM 642 C CA . SER A 1 91 ? 6.274 -2.453 1.469 1.00 96.44 91 SER A CA 1
ATOM 643 C C . SER A 1 91 ? 6.333 -2.223 -0.043 1.00 96.44 91 SER A C 1
ATOM 645 O O . SER A 1 91 ? 6.292 -3.205 -0.783 1.00 96.44 91 SER A O 1
ATOM 647 N N . HIS A 1 92 ? 6.533 -0.979 -0.495 1.00 93.88 92 HIS A N 1
ATOM 648 C CA . HIS A 1 92 ? 6.780 -0.681 -1.905 1.00 93.88 92 HIS A CA 1
ATOM 649 C C . HIS A 1 92 ? 7.964 -1.462 -2.442 1.00 93.88 92 HIS A C 1
ATOM 651 O O . HIS A 1 92 ? 7.840 -2.099 -3.472 1.00 93.88 92 HIS A O 1
ATOM 657 N N . TRP A 1 93 ? 9.096 -1.488 -1.736 1.00 93.44 93 TRP A N 1
ATOM 658 C CA . TRP A 1 93 ? 10.289 -2.121 -2.289 1.00 93.44 93 TRP A CA 1
ATOM 659 C C . TRP A 1 93 ? 10.112 -3.621 -2.602 1.00 93.44 93 TRP A C 1
ATOM 661 O O . TRP A 1 93 ? 10.384 -4.020 -3.734 1.00 93.44 93 TRP A O 1
ATOM 671 N N . PRO A 1 94 ? 9.619 -4.474 -1.679 1.00 93.50 94 PRO A N 1
ATOM 672 C CA . PRO A 1 94 ? 9.351 -5.871 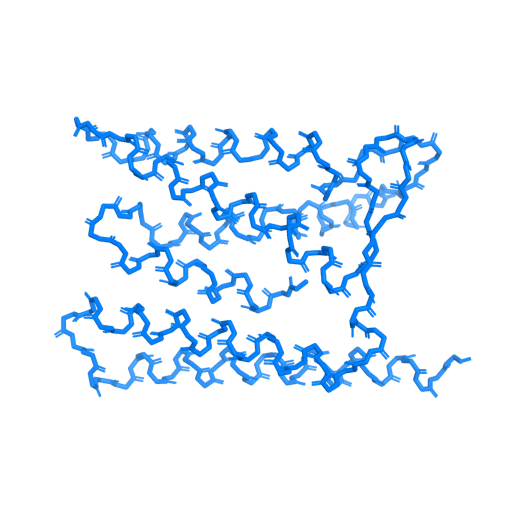-2.012 1.00 93.50 94 PRO A CA 1
ATOM 673 C C . PRO A 1 94 ? 8.208 -6.041 -3.025 1.00 93.50 94 PRO A C 1
ATOM 675 O O . PRO A 1 94 ? 8.280 -6.943 -3.856 1.00 93.50 94 PRO A O 1
ATOM 678 N N . ALA A 1 95 ? 7.168 -5.200 -2.992 1.00 91.75 95 ALA A N 1
ATOM 679 C CA . ALA A 1 95 ? 6.071 -5.278 -3.959 1.00 91.75 95 ALA A CA 1
ATOM 680 C C . ALA A 1 95 ? 6.508 -4.892 -5.380 1.00 91.75 95 ALA A C 1
ATOM 682 O O . ALA A 1 95 ? 6.146 -5.546 -6.359 1.00 91.75 95 ALA A O 1
ATOM 683 N N . ASP A 1 96 ? 7.316 -3.848 -5.497 1.00 89.19 96 ASP A N 1
ATOM 684 C CA . ASP A 1 96 ? 7.887 -3.368 -6.745 1.00 89.19 96 ASP A CA 1
ATOM 685 C C . ASP A 1 96 ? 8.915 -4.337 -7.302 1.00 89.19 96 ASP A C 1
ATOM 687 O O . ASP A 1 96 ? 8.976 -4.501 -8.515 1.00 89.19 96 ASP A O 1
ATOM 691 N N . TYR A 1 97 ? 9.682 -5.011 -6.441 1.00 91.88 97 TYR A N 1
ATOM 692 C CA . TYR A 1 97 ? 10.592 -6.062 -6.880 1.00 91.88 97 TYR A CA 1
ATOM 693 C C . TYR A 1 97 ? 9.845 -7.181 -7.614 1.00 91.88 97 TYR A C 1
ATOM 695 O O . TYR A 1 97 ? 10.342 -7.686 -8.611 1.00 91.88 97 TYR A O 1
ATOM 703 N N . LEU A 1 98 ? 8.647 -7.563 -7.162 1.00 92.25 98 LEU A N 1
ATOM 704 C CA . LEU A 1 98 ? 7.834 -8.560 -7.866 1.00 92.25 98 LEU A CA 1
ATOM 705 C C . LEU A 1 98 ? 7.175 -7.969 -9.119 1.00 92.25 98 LEU A C 1
ATOM 707 O O . LEU A 1 98 ? 7.218 -8.561 -10.195 1.00 92.25 98 LEU A O 1
ATOM 711 N N . THR A 1 99 ? 6.555 -6.798 -8.985 1.00 86.88 99 THR A N 1
ATOM 712 C CA . THR A 1 99 ? 5.674 -6.260 -10.033 1.00 86.88 99 THR A CA 1
ATOM 713 C C . THR A 1 99 ? 6.422 -5.579 -11.173 1.00 86.88 99 THR A C 1
ATOM 715 O O . THR A 1 99 ? 6.040 -5.736 -12.329 1.00 86.88 99 THR A O 1
ATOM 718 N N . GLY A 1 100 ? 7.523 -4.884 -10.903 1.00 87.25 100 GLY A N 1
ATOM 719 C CA . GLY A 1 100 ? 8.231 -4.082 -11.895 1.00 87.25 100 GLY A CA 1
ATOM 720 C C . GLY A 1 100 ? 9.743 -4.232 -11.839 1.00 87.25 100 GLY A C 1
ATOM 721 O O . GLY A 1 100 ? 10.283 -5.131 -11.203 1.00 87.25 100 GLY A O 1
ATOM 722 N N . ILE A 1 101 ? 10.425 -3.321 -12.530 1.00 88.25 101 ILE A N 1
ATOM 723 C CA . ILE A 1 101 ? 11.867 -3.109 -12.412 1.00 88.25 101 ILE A CA 1
ATOM 724 C C . ILE A 1 101 ? 12.063 -1.695 -11.872 1.00 88.25 101 ILE A C 1
ATOM 726 O O . ILE A 1 101 ? 11.563 -0.730 -12.460 1.00 88.25 101 ILE A O 1
ATOM 730 N N . LYS A 1 102 ? 12.781 -1.557 -10.756 1.00 88.44 102 LYS A N 1
ATOM 731 C CA . LYS A 1 102 ? 13.036 -0.264 -10.104 1.00 88.44 102 LYS A CA 1
ATOM 732 C C . LYS A 1 102 ? 14.530 -0.080 -9.804 1.00 88.44 102 LYS A C 1
ATOM 734 O O . LYS A 1 102 ? 15.241 -1.070 -9.615 1.00 88.44 102 LYS A O 1
ATOM 739 N N . PRO A 1 103 ? 15.028 1.168 -9.750 1.00 88.31 103 PRO A N 1
ATOM 740 C CA . PRO A 1 103 ? 16.418 1.429 -9.4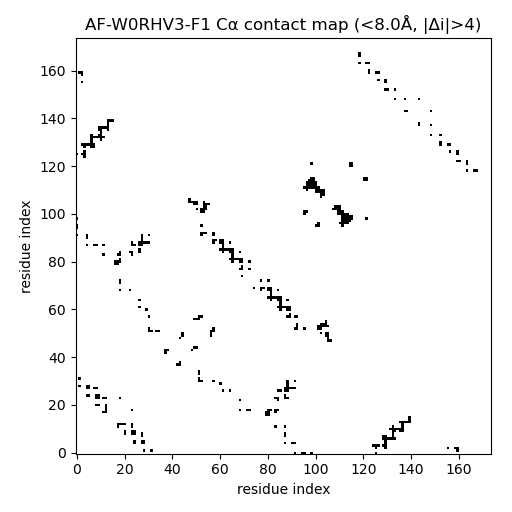03 1.00 88.31 103 PRO A CA 1
ATOM 741 C C . PRO A 1 103 ? 16.624 1.217 -7.904 1.00 88.31 103 PRO A C 1
ATOM 743 O O . PRO A 1 103 ? 15.824 1.685 -7.094 1.00 88.31 103 PRO A O 1
ATOM 746 N N . THR A 1 104 ? 17.720 0.573 -7.513 1.00 90.69 104 THR A N 1
ATOM 747 C CA . THR A 1 104 ? 18.047 0.411 -6.090 1.00 90.69 104 THR A CA 1
ATOM 748 C C . THR A 1 104 ? 18.383 1.754 -5.435 1.00 90.69 104 THR A C 1
ATOM 750 O O . THR A 1 104 ? 17.852 2.088 -4.382 1.00 90.69 104 THR A O 1
ATOM 753 N N . TRP A 1 105 ? 19.227 2.564 -6.068 1.00 89.56 105 TRP A N 1
ATOM 754 C CA . TRP A 1 105 ? 19.631 3.913 -5.650 1.00 89.56 105 TRP A CA 1
ATOM 755 C C . TRP A 1 105 ? 20.020 4.737 -6.892 1.00 89.56 105 TRP A C 1
ATOM 757 O O . TRP A 1 105 ? 20.106 4.170 -7.984 1.00 89.56 105 TRP A O 1
ATOM 767 N N . PRO A 1 106 ? 20.245 6.061 -6.786 1.00 85.62 106 PRO A N 1
ATOM 768 C CA . PRO A 1 106 ? 20.701 6.861 -7.925 1.00 85.62 106 PRO A CA 1
ATOM 769 C C . PRO A 1 106 ? 21.997 6.314 -8.529 1.00 85.62 106 PRO A C 1
ATOM 771 O O . PRO A 1 106 ? 22.994 6.171 -7.826 1.00 85.62 106 PRO A O 1
ATOM 774 N N . GLY A 1 107 ? 21.975 5.986 -9.823 1.00 84.19 107 GLY A N 1
ATOM 775 C CA . GLY A 1 107 ? 23.106 5.353 -10.516 1.00 84.19 107 GLY A CA 1
ATOM 776 C C . GLY A 1 107 ? 23.350 3.881 -10.146 1.00 84.19 107 GLY A C 1
ATOM 777 O O . GLY A 1 107 ? 24.334 3.300 -10.592 1.00 84.19 107 GLY A O 1
ATOM 778 N N . GLY A 1 108 ? 22.486 3.277 -9.327 1.00 87.31 108 GLY A N 1
ATOM 779 C CA . GLY A 1 108 ? 22.532 1.860 -8.972 1.00 87.31 108 GLY A CA 1
ATOM 780 C C . GLY A 1 108 ? 21.875 0.946 -10.011 1.00 87.31 108 GLY A C 1
ATOM 781 O O . GLY A 1 108 ? 21.263 1.426 -10.969 1.00 87.31 108 GLY A O 1
ATOM 782 N N . PRO A 1 109 ? 21.983 -0.384 -9.827 1.00 90.50 109 PRO A N 1
ATOM 783 C CA . PRO A 1 109 ? 21.331 -1.348 -10.699 1.00 90.50 109 PRO A CA 1
ATOM 784 C C . PRO A 1 109 ? 19.804 -1.239 -10.641 1.00 90.50 109 PRO A C 1
ATOM 786 O O . PRO A 1 109 ? 19.204 -0.870 -9.629 1.00 90.50 109 PRO A O 1
ATOM 789 N N . TRP A 1 110 ? 19.184 -1.626 -11.747 1.00 91.44 110 TRP A N 1
ATOM 790 C CA . TRP A 1 110 ? 17.746 -1.813 -11.864 1.00 91.44 110 TRP A CA 1
ATOM 791 C C . TRP A 1 110 ? 17.427 -3.282 -11.601 1.00 91.44 110 TRP A C 1
ATOM 793 O O . TRP A 1 110 ? 18.027 -4.159 -12.220 1.00 91.44 110 TRP A O 1
ATOM 803 N N . VAL A 1 111 ? 16.528 -3.557 -10.656 1.00 93.50 111 VAL A N 1
ATOM 804 C CA . VAL A 1 111 ? 16.218 -4.924 -10.210 1.00 93.50 111 VAL A CA 1
ATOM 805 C C . VAL A 1 111 ? 14.711 -5.151 -10.121 1.00 93.50 111 VAL A C 1
ATOM 807 O O . VAL A 1 111 ? 13.958 -4.214 -9.846 1.00 93.50 111 VAL A O 1
ATOM 810 N N . GLY A 1 112 ? 14.296 -6.399 -10.342 1.00 93.44 112 GLY A N 1
ATOM 811 C CA . GLY A 1 112 ? 12.920 -6.870 -10.191 1.00 93.44 112 GLY A CA 1
ATOM 812 C C . GLY A 1 112 ? 12.537 -7.944 -11.215 1.00 93.44 112 GLY A C 1
ATOM 813 O O . GLY A 1 112 ? 13.274 -8.201 -12.165 1.00 93.44 112 GLY A O 1
ATOM 814 N N . GLU A 1 113 ? 11.387 -8.576 -10.999 1.00 91.06 113 GLU A N 1
ATOM 815 C CA . GLU A 1 113 ? 10.857 -9.719 -11.753 1.00 91.06 113 GLU A CA 1
ATOM 816 C C . GLU A 1 113 ? 9.905 -9.304 -12.890 1.00 91.06 113 GLU A C 1
ATOM 818 O O . GLU A 1 113 ? 9.554 -10.127 -13.737 1.00 91.06 113 GLU A O 1
ATOM 823 N N . MET A 1 114 ? 9.480 -8.033 -12.925 1.00 89.06 114 MET A N 1
ATOM 824 C CA . MET A 1 114 ? 8.649 -7.452 -13.990 1.00 89.06 114 MET A CA 1
ATOM 825 C C . MET A 1 114 ? 7.327 -8.206 -14.248 1.00 89.06 114 MET A C 1
ATOM 827 O O . MET A 1 114 ? 6.934 -8.431 -15.396 1.00 89.06 114 MET A O 1
ATOM 831 N N . TRP A 1 115 ? 6.602 -8.604 -13.196 1.00 88.94 115 TRP A N 1
ATOM 832 C CA . TRP A 1 115 ? 5.325 -9.316 -13.363 1.00 88.94 115 TRP A CA 1
ATOM 833 C C . TRP A 1 115 ? 4.248 -8.507 -14.094 1.00 88.94 115 TRP A C 1
ATOM 835 O O . TRP A 1 115 ? 3.359 -9.118 -14.681 1.00 88.94 115 TRP A O 1
ATOM 845 N N . TYR A 1 116 ? 4.372 -7.179 -14.177 1.00 84.38 116 TYR A N 1
ATOM 846 C CA . TYR A 1 116 ? 3.535 -6.327 -15.027 1.00 84.38 116 TYR A CA 1
ATOM 847 C C . TYR A 1 116 ? 3.535 -6.722 -16.508 1.00 84.38 116 TYR A C 1
ATOM 849 O O . TYR A 1 116 ? 2.572 -6.441 -17.219 1.00 84.38 116 TYR A O 1
ATOM 857 N N . ALA A 1 117 ? 4.575 -7.407 -16.994 1.00 86.19 117 ALA A N 1
ATOM 858 C CA . ALA A 1 117 ? 4.580 -7.959 -18.350 1.00 86.19 117 ALA A CA 1
ATOM 859 C C . ALA A 1 117 ? 3.589 -9.130 -18.530 1.00 86.19 117 ALA A C 1
ATOM 861 O O . ALA A 1 117 ? 3.320 -9.554 -19.653 1.00 86.19 117 ALA A O 1
ATOM 862 N N . PHE A 1 118 ? 3.033 -9.659 -17.436 1.00 88.75 118 PHE A N 1
ATOM 863 C CA . PHE A 1 118 ? 2.144 -10.815 -17.406 1.00 88.75 118 PHE A CA 1
ATOM 864 C C . PHE A 1 118 ? 0.855 -10.467 -16.642 1.00 88.75 118 PHE A C 1
ATOM 866 O O . PHE A 1 118 ? 0.742 -10.813 -15.462 1.00 88.75 118 PHE A O 1
ATOM 873 N N . PRO A 1 119 ? -0.158 -9.865 -17.299 1.00 85.56 119 PRO A N 1
ATOM 874 C CA . PRO A 1 119 ? -1.362 -9.356 -16.629 1.00 85.56 119 PRO A CA 1
ATOM 875 C C . PRO A 1 119 ? -2.063 -10.381 -15.728 1.00 85.56 119 PRO A C 1
ATOM 877 O O . PRO A 1 119 ? -2.550 -10.050 -14.657 1.00 85.56 119 PRO A O 1
ATOM 880 N N . GLY A 1 120 ? -2.065 -11.662 -16.116 1.00 88.62 120 GLY A N 1
ATOM 881 C CA . GLY A 1 120 ? -2.638 -12.724 -15.286 1.00 88.62 120 GLY A CA 1
ATOM 882 C C . GLY A 1 120 ? -1.882 -12.973 -13.973 1.00 88.62 120 GLY A C 1
ATOM 883 O O . GLY A 1 120 ? -2.510 -13.302 -12.971 1.00 88.62 120 GLY A O 1
ATOM 884 N N . ARG A 1 121 ? -0.550 -12.821 -13.952 1.00 90.38 121 ARG A N 1
ATOM 885 C CA . ARG A 1 121 ? 0.257 -12.978 -12.728 1.00 90.38 121 ARG A CA 1
ATOM 886 C C . ARG A 1 121 ? 0.064 -11.792 -11.793 1.00 90.38 121 ARG A C 1
ATOM 888 O O . ARG A 1 121 ? -0.104 -12.006 -10.595 1.00 90.38 121 ARG A O 1
ATOM 895 N N . ASP A 1 122 ? 0.054 -10.584 -12.351 1.00 88.50 122 ASP A N 1
ATOM 896 C CA . ASP A 1 122 ? -0.176 -9.351 -11.598 1.00 88.50 122 ASP A CA 1
ATOM 897 C C . ASP A 1 122 ? -1.569 -9.350 -10.955 1.00 88.50 122 ASP A C 1
ATOM 899 O O . ASP A 1 122 ? -1.678 -9.257 -9.733 1.00 88.50 122 ASP A O 1
ATOM 903 N N . LEU A 1 123 ? -2.613 -9.650 -11.741 1.00 91.25 123 LEU A N 1
ATOM 904 C CA . LEU A 1 123 ? -3.987 -9.777 -11.253 1.00 91.25 123 LEU A CA 1
ATOM 905 C C . LEU A 1 123 ? -4.098 -10.760 -10.085 1.00 91.25 123 LEU A C 1
ATOM 907 O O . LEU A 1 123 ? -4.734 -10.461 -9.075 1.00 91.25 123 LEU A O 1
ATOM 911 N N . VAL A 1 124 ? -3.497 -11.949 -10.211 1.00 93.25 124 VAL A N 1
ATOM 912 C CA . VAL A 1 124 ? -3.550 -12.977 -9.161 1.00 93.25 124 VAL A CA 1
ATOM 913 C C . VAL A 1 124 ? -2.833 -12.507 -7.897 1.00 93.25 124 VAL A C 1
ATOM 915 O O . VAL A 1 124 ? -3.366 -12.693 -6.801 1.00 93.25 124 VAL A O 1
ATOM 918 N N . LEU A 1 125 ? -1.656 -11.889 -8.030 1.00 93.06 125 LEU A N 1
ATOM 919 C CA . LEU A 1 125 ? -0.899 -11.360 -6.898 1.00 93.06 125 LEU A CA 1
ATOM 920 C C . LEU A 1 125 ? -1.676 -10.245 -6.187 1.00 93.06 125 LEU A C 1
ATOM 922 O O . LEU A 1 125 ? -1.918 -10.339 -4.982 1.00 93.06 125 LEU A O 1
ATOM 926 N N . GLU A 1 126 ? -2.101 -9.218 -6.924 1.00 93.38 126 GLU A N 1
ATOM 927 C CA . GLU A 1 126 ? -2.819 -8.066 -6.377 1.00 93.38 126 GLU A CA 1
ATOM 928 C C . GLU A 1 126 ? -4.148 -8.502 -5.742 1.00 93.38 126 GLU A C 1
ATOM 930 O O . GLU A 1 126 ? -4.432 -8.152 -4.592 1.00 93.38 126 GLU A O 1
ATOM 935 N N . ALA A 1 127 ? -4.933 -9.349 -6.420 1.00 95.44 127 ALA A N 1
ATOM 936 C CA . ALA A 1 127 ? -6.192 -9.867 -5.884 1.00 95.44 127 ALA A CA 1
ATOM 937 C C . ALA A 1 127 ? -5.986 -10.703 -4.613 1.00 95.44 127 ALA A C 1
ATOM 939 O O . ALA A 1 127 ? -6.788 -10.599 -3.678 1.00 95.44 127 ALA A O 1
ATOM 940 N N . ALA A 1 128 ? -4.918 -11.506 -4.538 1.00 96.31 128 ALA A N 1
ATOM 941 C CA . ALA A 1 128 ? -4.590 -12.279 -3.343 1.00 96.31 128 ALA A CA 1
ATOM 942 C C . ALA A 1 128 ? -4.231 -11.365 -2.162 1.00 96.31 128 ALA A C 1
ATOM 944 O O . ALA A 1 128 ? -4.770 -11.540 -1.065 1.00 96.31 128 ALA A O 1
ATOM 945 N N . VAL A 1 129 ? -3.382 -10.357 -2.387 1.00 96.69 129 VAL A N 1
ATOM 946 C CA . VAL A 1 129 ? -2.990 -9.375 -1.363 1.00 96.69 129 VAL A CA 1
ATOM 947 C C . VAL A 1 129 ? -4.204 -8.581 -0.873 1.00 96.69 129 VAL A C 1
ATOM 949 O O . VAL A 1 129 ? -4.416 -8.465 0.337 1.00 96.69 129 VAL A O 1
ATOM 952 N N . VAL A 1 130 ? -5.048 -8.093 -1.789 1.00 97.69 130 VAL A N 1
ATOM 953 C CA . VAL A 1 130 ? -6.292 -7.375 -1.468 1.00 97.69 130 VAL A CA 1
ATOM 954 C C . VAL A 1 130 ? -7.238 -8.254 -0.660 1.00 97.69 130 VAL A C 1
ATOM 956 O O . VAL A 1 130 ? -7.701 -7.840 0.403 1.00 97.69 130 VAL A O 1
ATOM 959 N N . THR A 1 131 ? -7.505 -9.476 -1.124 1.00 98.12 131 THR A N 1
ATOM 960 C CA . THR A 1 131 ? -8.447 -10.392 -0.468 1.00 98.12 131 THR A CA 1
ATOM 961 C C . THR A 1 131 ? -7.961 -10.782 0.923 1.00 98.12 131 THR A C 1
ATOM 963 O O . THR A 1 131 ? -8.744 -10.785 1.875 1.00 98.12 131 THR A O 1
ATOM 966 N N . TYR A 1 132 ? -6.668 -11.071 1.077 1.00 98.19 132 TYR A N 1
ATOM 967 C CA . TYR A 1 132 ? -6.093 -11.427 2.369 1.00 98.19 132 TYR A CA 1
ATOM 968 C C . TYR A 1 132 ? -6.094 -10.244 3.344 1.00 98.19 132 TYR A C 1
ATOM 970 O O . TYR A 1 132 ? -6.528 -10.381 4.491 1.00 98.19 132 TYR A O 1
ATOM 978 N N . GLY A 1 133 ? -5.687 -9.059 2.885 1.00 98.00 133 GLY A N 1
ATOM 979 C CA . GLY A 1 133 ? -5.701 -7.849 3.701 1.00 98.00 133 GLY A CA 1
ATOM 980 C C . GLY A 1 133 ? -7.104 -7.429 4.122 1.00 98.00 133 GLY A C 1
ATOM 981 O O . GLY A 1 133 ? -7.348 -7.155 5.300 1.00 98.00 133 GLY A O 1
ATOM 982 N N . TRP A 1 134 ? -8.061 -7.492 3.197 1.00 98.25 134 TRP A N 1
ATOM 983 C CA . TRP A 1 134 ? -9.481 -7.338 3.495 1.00 98.25 134 TRP A CA 1
ATOM 984 C C . TRP A 1 134 ? -9.964 -8.360 4.528 1.00 98.25 134 TRP A C 1
ATOM 986 O O . TRP A 1 134 ? -10.699 -8.007 5.450 1.00 98.25 134 TRP A O 1
ATOM 996 N N . TRP A 1 135 ? -9.552 -9.623 4.410 1.00 98.38 135 TRP A N 1
ATOM 997 C CA . TRP A 1 135 ? -9.973 -10.683 5.322 1.00 98.38 135 TRP A CA 1
ATOM 998 C C . TRP A 1 135 ? -9.458 -10.487 6.752 1.00 98.38 135 TRP A C 1
ATOM 1000 O O . TRP A 1 135 ? -10.184 -10.762 7.711 1.00 98.38 135 TRP A O 1
ATOM 1010 N N 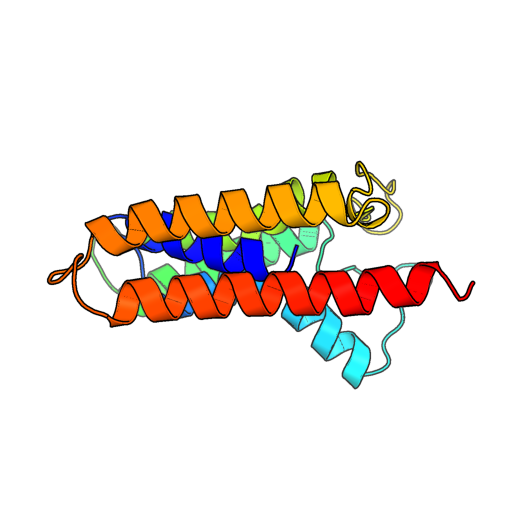. LEU A 1 136 ? -8.241 -9.969 6.913 1.00 98.00 136 LEU A N 1
ATOM 1011 C CA . LEU A 1 136 ? -7.726 -9.557 8.217 1.00 98.00 136 LEU A CA 1
ATOM 1012 C C . LEU A 1 136 ? -8.498 -8.344 8.751 1.00 98.00 136 LEU A C 1
ATOM 1014 O O . LEU A 1 136 ? -8.991 -8.369 9.880 1.00 98.00 136 LEU A O 1
ATOM 1018 N N . TRP A 1 137 ? -8.665 -7.307 7.928 1.00 97.69 137 TRP A N 1
ATOM 1019 C CA . TRP A 1 137 ? -9.331 -6.069 8.324 1.00 97.69 137 TRP A CA 1
ATOM 1020 C C . TRP A 1 137 ? -10.793 -6.275 8.709 1.00 97.69 137 TRP A C 1
ATOM 1022 O O . TRP A 1 137 ? -11.201 -5.834 9.783 1.00 97.69 137 TRP A O 1
ATOM 1032 N N . ARG A 1 138 ? -11.578 -7.012 7.911 1.00 97.06 138 ARG A N 1
ATOM 1033 C CA . ARG A 1 138 ? -12.998 -7.279 8.204 1.00 97.06 138 ARG A CA 1
ATOM 1034 C C . ARG A 1 138 ? -13.170 -7.919 9.578 1.00 97.06 138 ARG A C 1
ATOM 1036 O O . ARG A 1 138 ? -14.120 -7.596 10.276 1.00 97.06 138 ARG A O 1
ATOM 1043 N N . ARG A 1 139 ? -12.247 -8.803 9.985 1.00 96.12 139 ARG A N 1
ATOM 1044 C CA . ARG A 1 139 ? -12.290 -9.505 11.280 1.00 96.12 139 ARG A CA 1
ATOM 1045 C C . ARG A 1 139 ? -12.038 -8.577 12.466 1.00 96.12 139 ARG A C 1
AT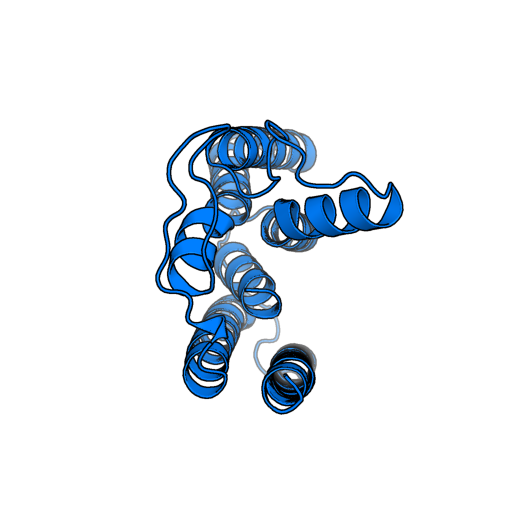OM 1047 O O . ARG A 1 139 ? -12.393 -8.932 13.583 1.00 96.12 139 ARG A O 1
ATOM 1054 N N . SER A 1 140 ? -11.442 -7.411 12.226 1.00 95.12 140 SER A N 1
ATOM 1055 C CA . SER A 1 140 ? -11.213 -6.376 13.239 1.00 95.12 140 SER A CA 1
ATOM 1056 C C . SER A 1 140 ? -12.407 -5.430 13.433 1.00 95.12 140 SER A C 1
ATOM 1058 O O . SER A 1 140 ? -12.424 -4.645 14.381 1.00 95.12 140 SER A O 1
ATOM 1060 N N . LEU A 1 141 ? -13.410 -5.490 12.550 1.00 94.25 141 LEU A N 1
ATOM 1061 C CA . LEU A 1 141 ? -14.573 -4.610 12.597 1.00 94.25 141 LEU A CA 1
ATOM 1062 C C . LEU A 1 141 ? -15.608 -5.080 13.615 1.00 94.25 141 LEU A C 1
ATOM 1064 O O . LEU A 1 141 ? -15.740 -6.268 13.901 1.00 94.25 141 LEU A O 1
ATOM 1068 N N . ARG A 1 142 ? -16.408 -4.127 14.105 1.00 93.25 142 ARG A N 1
ATOM 1069 C CA . ARG A 1 142 ? -17.562 -4.418 14.970 1.00 93.25 142 ARG A CA 1
ATOM 1070 C C . ARG A 1 142 ? -18.647 -5.217 14.247 1.00 93.25 142 ARG A C 1
ATOM 1072 O O . ARG A 1 142 ? -19.233 -6.106 14.851 1.00 93.25 142 ARG A O 1
ATOM 1079 N N . ASP A 1 143 ? -18.888 -4.908 12.973 1.00 93.75 143 ASP A N 1
ATOM 1080 C CA . ASP A 1 143 ? -19.805 -5.653 12.107 1.00 93.75 143 ASP A CA 1
ATOM 1081 C C . ASP A 1 143 ? -19.047 -6.253 10.905 1.00 93.75 143 ASP A C 1
ATOM 1083 O O . ASP A 1 143 ? -18.932 -5.622 9.851 1.00 93.75 143 ASP A O 1
ATOM 1087 N N . PRO A 1 144 ? -18.496 -7.472 11.047 1.00 92.69 144 PRO A N 1
ATOM 1088 C CA . PRO A 1 144 ? -17.742 -8.138 9.987 1.00 92.69 144 PRO A CA 1
ATOM 1089 C C . PRO A 1 144 ? -18.626 -8.746 8.883 1.00 92.69 144 PRO A C 1
ATOM 1091 O O . PRO A 1 144 ? -18.084 -9.264 7.899 1.00 92.69 144 PRO A O 1
ATOM 1094 N N . ARG A 1 145 ? -19.957 -8.775 9.063 1.00 93.25 145 ARG A N 1
ATOM 1095 C CA . ARG A 1 145 ? -20.917 -9.390 8.127 1.00 93.25 145 ARG A CA 1
ATOM 1096 C C . ARG A 1 145 ? -21.773 -8.371 7.378 1.00 93.25 145 ARG A C 1
ATOM 1098 O O . ARG A 1 145 ? -22.425 -8.761 6.414 1.00 93.25 145 ARG A O 1
ATOM 1105 N N . GLY A 1 146 ? -21.745 -7.106 7.787 1.00 94.94 146 GLY A N 1
ATOM 1106 C CA . GLY A 1 146 ? -22.421 -6.018 7.095 1.00 94.94 146 GLY A CA 1
ATOM 1107 C C . GLY A 1 146 ? -21.975 -5.842 5.636 1.00 94.94 146 GLY A C 1
ATOM 1108 O O . GLY A 1 146 ? -20.972 -6.413 5.198 1.00 94.94 146 GLY A O 1
ATOM 1109 N N . PRO A 1 147 ? -22.703 -5.028 4.858 1.00 96.31 147 PRO A N 1
ATOM 1110 C CA . PRO A 1 147 ? -22.450 -4.865 3.427 1.00 96.31 147 PRO A CA 1
ATOM 1111 C C . PRO A 1 147 ? -21.162 -4.088 3.123 1.00 96.31 147 PRO A C 1
ATOM 1113 O O . PRO A 1 147 ? -20.543 -4.315 2.088 1.00 96.31 147 PRO A O 1
ATOM 1116 N N . VAL A 1 148 ? -20.727 -3.192 4.018 1.00 95.50 148 VAL A N 1
ATOM 1117 C CA . VAL A 1 148 ? -19.609 -2.265 3.761 1.00 95.50 148 VAL A CA 1
ATOM 1118 C C . VAL A 1 148 ? -18.281 -2.985 3.485 1.00 95.50 148 VAL A C 1
ATOM 1120 O O . VAL A 1 148 ? -17.655 -2.667 2.474 1.00 95.50 148 VAL A O 1
ATOM 1123 N N . PRO A 1 149 ? -17.833 -3.972 4.291 1.00 95.75 149 PRO A N 1
ATOM 1124 C CA . PRO A 1 149 ? -16.603 -4.695 3.985 1.00 95.75 149 PRO A CA 1
ATOM 1125 C C . PRO A 1 149 ? -16.656 -5.396 2.631 1.00 95.75 149 PRO A C 1
ATOM 1127 O O . PRO A 1 149 ? -15.680 -5.357 1.890 1.00 95.75 149 PRO A O 1
ATOM 1130 N N . TRP A 1 150 ? -17.778 -6.023 2.289 1.00 97.38 150 TRP A N 1
ATOM 1131 C CA . TRP A 1 150 ? -17.927 -6.716 1.011 1.00 97.38 150 TRP A CA 1
ATOM 1132 C C . TRP A 1 150 ? -17.959 -5.752 -0.173 1.00 97.38 150 TRP A C 1
ATOM 1134 O O . TRP A 1 150 ? -17.311 -6.021 -1.180 1.00 97.38 150 TRP A O 1
ATOM 1144 N N . ALA A 1 151 ? -18.637 -4.611 -0.032 1.00 97.12 151 ALA A N 1
ATOM 1145 C CA . ALA A 1 151 ? -18.630 -3.552 -1.034 1.00 97.12 151 ALA A CA 1
ATOM 1146 C C . ALA A 1 151 ? -17.211 -3.011 -1.271 1.00 97.12 151 ALA A C 1
ATOM 1148 O O . ALA A 1 151 ? -16.816 -2.828 -2.418 1.00 97.12 151 ALA A O 1
ATOM 1149 N N . LEU A 1 152 ? -16.421 -2.827 -0.205 1.00 96.62 152 LEU A N 1
ATOM 1150 C CA . LEU A 1 152 ? -15.018 -2.426 -0.321 1.00 96.62 152 LEU A CA 1
ATOM 1151 C C . LEU A 1 152 ? -14.188 -3.472 -1.079 1.00 96.62 152 LEU A C 1
ATOM 1153 O O . LEU A 1 152 ? -13.453 -3.104 -1.989 1.00 96.62 152 LEU A O 1
ATOM 1157 N N . LEU A 1 153 ? -14.317 -4.762 -0.743 1.00 97.88 153 LEU A N 1
ATOM 1158 C CA . LEU A 1 153 ? -13.616 -5.830 -1.468 1.00 97.88 153 LEU A CA 1
ATOM 1159 C C . LEU A 1 153 ? -13.988 -5.828 -2.953 1.00 97.88 153 LEU A C 1
ATOM 1161 O O . LEU A 1 153 ? -13.104 -5.844 -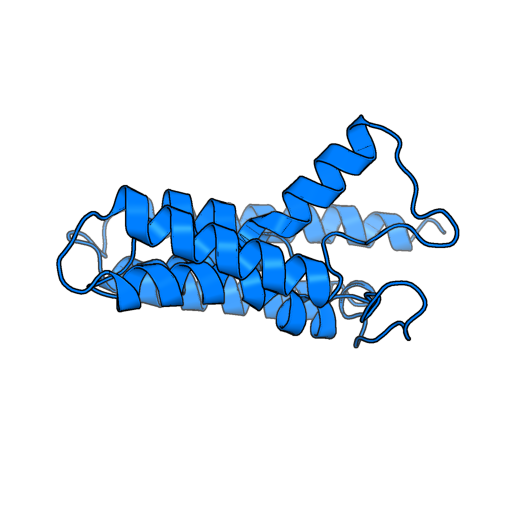3.803 1.00 97.88 153 LEU A O 1
ATOM 1165 N N . ALA A 1 154 ? -15.287 -5.780 -3.257 1.00 97.81 154 ALA A N 1
ATOM 1166 C CA . ALA A 1 154 ? -15.778 -5.761 -4.628 1.00 97.81 154 ALA A CA 1
ATOM 1167 C C . ALA A 1 154 ? -15.239 -4.551 -5.404 1.00 97.81 154 ALA A C 1
ATOM 1169 O O . ALA A 1 154 ? -14.783 -4.710 -6.532 1.00 97.81 154 ALA A O 1
ATOM 1170 N N . ALA A 1 155 ? -15.228 -3.364 -4.789 1.00 97.19 155 ALA A N 1
ATOM 1171 C CA . ALA A 1 155 ? -14.695 -2.152 -5.402 1.00 97.19 155 ALA A CA 1
ATOM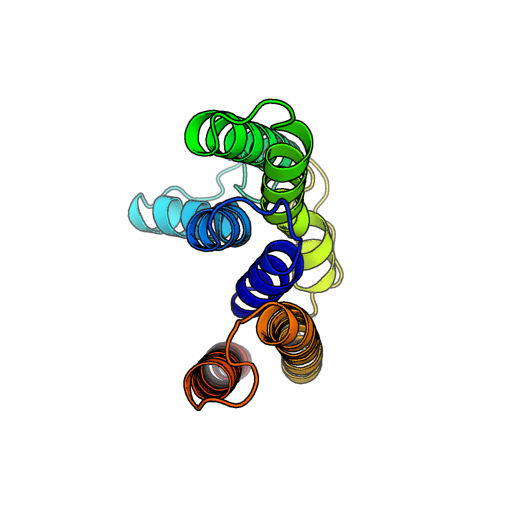 1172 C C . ALA A 1 155 ? -13.189 -2.254 -5.687 1.00 97.19 155 ALA A C 1
ATOM 1174 O O . ALA A 1 155 ? -12.758 -1.896 -6.780 1.00 97.19 155 ALA A O 1
ATOM 1175 N N . LEU A 1 156 ? -12.392 -2.771 -4.744 1.00 96.75 156 LEU A N 1
ATOM 1176 C CA . LEU A 1 156 ? -10.949 -2.944 -4.936 1.00 96.75 156 LEU A CA 1
ATOM 1177 C C . LEU A 1 156 ? -10.647 -3.981 -6.027 1.00 96.75 156 LEU A C 1
ATOM 1179 O O . LEU A 1 156 ? -9.845 -3.715 -6.914 1.00 96.75 156 LEU A O 1
ATOM 1183 N N . LEU A 1 157 ? -11.326 -5.132 -6.025 1.00 96.94 157 LEU A N 1
ATOM 1184 C CA . LEU A 1 157 ? -11.135 -6.147 -7.067 1.00 96.94 157 LEU A CA 1
ATOM 1185 C C . LEU A 1 157 ? -11.588 -5.656 -8.449 1.00 96.94 157 LEU A C 1
ATOM 1187 O O . LEU A 1 157 ? -10.929 -5.944 -9.445 1.00 96.94 157 LEU A O 1
ATOM 1191 N N . ALA A 1 158 ? -12.679 -4.888 -8.520 1.00 95.88 158 ALA A N 1
ATOM 1192 C CA . ALA A 1 158 ? -13.121 -4.267 -9.765 1.00 95.88 158 ALA A CA 1
ATOM 1193 C C . ALA A 1 158 ? -12.102 -3.237 -10.271 1.00 95.88 158 ALA A C 1
ATOM 1195 O O . ALA A 1 158 ? -11.795 -3.221 -11.460 1.00 95.88 158 ALA A O 1
ATOM 1196 N N . LEU A 1 159 ? -11.549 -2.411 -9.376 1.00 93.44 159 LEU A N 1
ATOM 1197 C CA . LEU A 1 159 ? -10.505 -1.449 -9.720 1.00 93.44 159 LEU A CA 1
ATOM 1198 C C . LEU A 1 159 ? -9.250 -2.150 -10.253 1.00 93.44 159 LEU A C 1
ATOM 1200 O O . LEU A 1 159 ? -8.722 -1.717 -11.273 1.00 93.44 159 LEU A O 1
ATOM 1204 N N . GLN A 1 160 ? -8.826 -3.246 -9.615 1.00 92.31 160 GLN A N 1
ATOM 1205 C CA . GLN A 1 160 ? -7.690 -4.044 -10.079 1.00 92.31 160 GLN A CA 1
ATOM 1206 C C . GLN A 1 160 ? -7.943 -4.611 -11.476 1.00 92.31 160 GLN A C 1
ATOM 1208 O O . GLN A 1 160 ? -7.134 -4.423 -12.377 1.00 92.31 160 GLN A O 1
ATOM 1213 N N . LEU A 1 161 ? -9.102 -5.240 -11.685 1.00 91.44 161 LEU A N 1
ATOM 1214 C CA . LEU A 1 161 ? -9.462 -5.794 -12.987 1.00 91.44 161 LEU A CA 1
ATOM 1215 C C . LEU A 1 161 ? -9.473 -4.716 -14.079 1.00 91.44 161 LEU A C 1
ATOM 1217 O O . LEU A 1 161 ? -8.987 -4.948 -15.182 1.00 91.44 161 LEU A O 1
ATOM 1221 N N . VAL A 1 162 ? -10.018 -3.531 -13.789 1.00 90.81 162 VAL A N 1
ATOM 1222 C CA . VAL A 1 162 ? -10.011 -2.407 -14.735 1.00 90.81 162 VAL A CA 1
ATOM 1223 C C . VAL A 1 162 ? -8.583 -1.949 -15.025 1.00 90.81 162 VAL A C 1
ATOM 1225 O O . VAL A 1 162 ? -8.252 -1.751 -16.193 1.00 90.81 162 VAL A O 1
ATOM 1228 N N . ALA A 1 163 ? -7.737 -1.811 -14.002 1.00 85.19 163 ALA A N 1
ATOM 1229 C CA . ALA A 1 163 ? -6.339 -1.426 -14.169 1.00 85.19 163 ALA A CA 1
ATOM 1230 C C . ALA A 1 163 ? -5.587 -2.423 -15.069 1.00 85.19 163 ALA A C 1
ATOM 1232 O O . ALA A 1 163 ? -4.971 -2.005 -16.050 1.00 85.19 163 ALA A O 1
ATOM 1233 N N . ASP A 1 164 ? -5.737 -3.726 -14.825 1.00 84.88 164 ASP A N 1
ATOM 1234 C CA . ASP A 1 164 ? -5.101 -4.780 -15.623 1.00 84.88 164 ASP A CA 1
ATOM 1235 C C . ASP A 1 164 ? -5.612 -4.821 -17.064 1.00 84.88 164 ASP A C 1
ATOM 1237 O O . ASP A 1 164 ? -4.833 -5.006 -17.998 1.00 84.88 164 ASP A O 1
ATOM 1241 N N . LEU A 1 165 ? -6.912 -4.605 -17.283 1.00 86.12 165 LEU A N 1
ATOM 1242 C CA . LEU A 1 165 ? -7.481 -4.539 -18.632 1.00 86.12 165 LEU A CA 1
ATOM 1243 C C . LEU A 1 165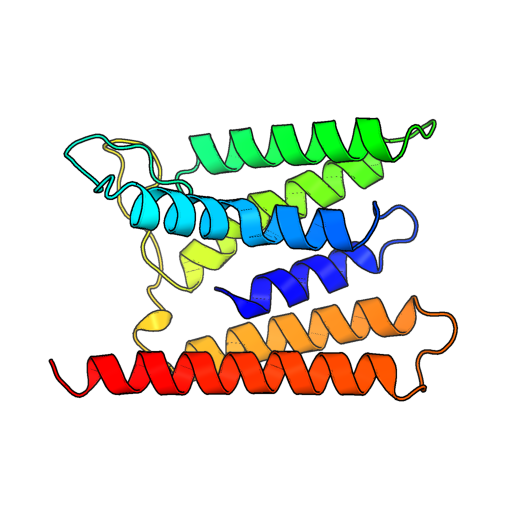 ? -6.986 -3.316 -19.411 1.00 86.12 165 LEU A C 1
ATOM 1245 O O . LEU A 1 165 ? -6.792 -3.404 -20.624 1.00 86.12 165 LEU A O 1
ATOM 1249 N N . LEU A 1 166 ? -6.795 -2.175 -18.746 1.00 83.75 166 LEU A N 1
ATOM 1250 C CA . LEU A 1 166 ? -6.270 -0.964 -19.377 1.00 83.75 166 LEU A CA 1
ATOM 1251 C C . LEU A 1 166 ? -4.774 -1.099 -19.681 1.00 83.75 166 LEU A C 1
ATOM 1253 O O . LEU A 1 166 ? -4.352 -0.775 -20.791 1.00 83.75 166 LEU A O 1
ATOM 1257 N N . MET A 1 167 ? -3.990 -1.628 -18.740 1.00 74.19 167 MET A N 1
ATOM 1258 C CA . MET A 1 167 ? -2.550 -1.833 -18.918 1.00 74.19 167 MET A CA 1
ATOM 1259 C C . MET A 1 167 ? -2.246 -2.960 -19.916 1.00 74.19 167 MET A C 1
ATOM 1261 O O . MET A 1 167 ? -1.398 -2.794 -20.789 1.00 74.19 167 MET A O 1
ATOM 1265 N N . GLY A 1 168 ? -2.996 -4.065 -19.870 1.00 67.62 168 GLY A N 1
ATOM 1266 C CA . GLY A 1 168 ? -2.850 -5.201 -20.786 1.00 67.62 168 GLY A CA 1
ATOM 1267 C C . GLY A 1 168 ? -3.299 -4.925 -22.226 1.00 67.62 168 GLY A C 1
ATOM 1268 O O . GLY A 1 168 ? -2.858 -5.605 -23.149 1.00 67.62 168 GLY A O 1
ATOM 1269 N N . ARG A 1 169 ? -4.155 -3.919 -22.459 1.00 56.81 169 ARG A N 1
ATOM 1270 C CA . ARG A 1 169 ? -4.494 -3.454 -23.819 1.00 56.81 169 ARG A CA 1
ATOM 1271 C C . ARG A 1 169 ? -3.401 -2.580 -24.434 1.00 56.81 169 ARG A C 1
ATOM 1273 O O . ARG A 1 169 ? -3.275 -2.561 -25.654 1.00 56.81 169 ARG A O 1
ATOM 1280 N N . GLY A 1 170 ? -2.612 -1.883 -23.614 1.00 49.84 170 GLY A N 1
ATOM 1281 C CA . GLY A 1 170 ? -1.501 -1.046 -24.077 1.00 49.84 170 GLY A CA 1
ATOM 1282 C C . GLY A 1 170 ? -0.316 -1.847 -24.626 1.00 49.84 170 GLY A C 1
ATOM 1283 O O . GLY A 1 170 ? 0.356 -1.386 -25.541 1.00 49.84 170 GLY A O 1
ATOM 1284 N N . THR A 1 171 ? -0.096 -3.067 -24.132 1.00 46.84 171 THR A N 1
ATOM 1285 C CA . THR A 1 171 ? 0.972 -3.977 -24.588 1.00 46.84 171 THR A CA 1
ATOM 1286 C C . THR A 1 171 ? 0.638 -4.766 -25.857 1.00 46.84 171 THR A C 1
ATOM 1288 O O . THR A 1 171 ? 1.534 -5.372 -26.427 1.00 46.84 171 THR A O 1
ATOM 1291 N N . LEU A 1 172 ? -0.615 -4.755 -26.327 1.00 37.62 172 LEU A N 1
ATOM 1292 C CA . LEU A 1 172 ? -1.024 -5.378 -27.599 1.00 37.62 172 LEU A CA 1
ATOM 1293 C C . LEU A 1 172 ? -0.983 -4.407 -28.797 1.00 37.62 172 LEU A C 1
ATOM 1295 O O . LEU A 1 172 ? -1.297 -4.808 -29.916 1.00 37.62 172 LEU A O 1
ATOM 1299 N N . LEU A 1 173 ? -0.645 -3.134 -28.565 1.00 33.47 173 LEU A N 1
ATOM 1300 C CA . LEU A 1 173 ? -0.621 -2.065 -29.574 1.00 33.47 173 LEU A CA 1
ATOM 1301 C C . LEU A 1 173 ? 0.784 -1.473 -29.810 1.00 33.47 173 LEU A C 1
ATOM 1303 O O . LEU A 1 173 ? 0.907 -0.452 -30.488 1.00 33.47 173 LEU A O 1
ATOM 1307 N N . LEU A 1 174 ? 1.824 -2.120 -29.279 1.00 35.44 174 LEU A N 1
ATOM 1308 C CA . LEU A 1 174 ? 3.245 -1.877 -29.555 1.00 35.44 174 LEU A CA 1
ATOM 1309 C C . LEU A 1 174 ? 3.893 -3.187 -30.014 1.00 35.44 174 LEU A C 1
ATOM 1311 O O . LEU A 1 174 ? 4.857 -3.100 -30.803 1.00 35.44 174 LEU A O 1
#

Radius of gyration: 16.86 Å; Cα contacts (8 Å, |Δi|>4): 256; chains: 1; bounding box: 46×32×55 Å

Nearest PDB structures (foldseek):
  8w8b-assembly1_R  TM=2.250E-01  e=4.228E+00  Escherichia coli

Sequence (174 aa):
MYVGHVGLALALGAHRRAPPLWLLVFAAQGCDWGDVVRGVLRVGYGDGGLSPHSLPLVAAGAAVAALLATMITRRRGAGAPALLAAVAYASHWPADYLTGIKPTWPGGPWVGEMWYAFPGRDLVLEAAVVTYGWWLWRRSLRDPRGPVPWALLAALLALQLVADLLMGRGTLLL

Organism: NCBI:txid861299

Mean predicted aligned error: 5.03 Å

pLDDT: mean 89.59, std 12.32, range [33.47, 98.38]

Foldseek 3Di:
DQLLLLLLLLLLLLDPLAFPSVLLSCLLCVLVVVVVVCVVVVPDPPLFDWRCLAQVNLQVSLQVSLVVQCVRVVDDVSNSNSNSSSCSSNVSNVVCQAQHWDANGGVHDTHHDNCLVPLVSQLVVSLVSNVNSLVSNLVSDPHSPDCVSVVVSVVSNVVSVVVSVVSVVVVVVD

Solvent-accessible surface area (backbone atoms only — not comparable to full-atom values): 8849 Å² total; per-residue (Å²): 108,71,58,26,29,49,8,50,16,30,36,52,43,34,41,97,59,42,48,64,52,69,58,23,38,52,25,28,39,45,41,61,52,43,51,51,52,30,58,76,69,67,58,67,84,52,104,64,50,76,51,47,68,11,50,68,44,27,52,52,49,11,52,50,30,18,49,50,29,33,67,72,64,72,47,95,74,34,63,55,17,13,48,52,19,19,48,28,24,42,44,48,54,68,44,33,31,47,30,29,71,42,41,48,38,73,89,45,64,72,47,54,68,36,30,65,84,36,50,72,59,38,52,51,51,35,48,48,38,27,53,52,10,44,57,44,25,34,71,60,45,96,66,62,81,51,67,66,62,55,51,52,51,52,49,48,51,50,50,44,52,52,52,43,55,56,56,55,54,58,69,76,77,113

Secondary structure (DSSP, 8-state):
--HHHHHHHHHHHTSTTPPPHHHHHHHHTHHHHHHHHHHHTT----TT---TTSHHHHHHHHHHHHHHHHHHH--TTTHHHHHHHHHHHHTHHHHHHHHS-EESSTTPPEE---GGG-HHHHHHHHHHHHHHHHHHHHHHSS-SSSHHHHHHHHHHHHHHHHHHHHHHHHTT--